Protein AF-A0A9D6TYZ8-F1 (afdb_monomer)

Solvent-accessible surface area (backbone atoms only — not comparable to full-atom values): 4710 Å² total; per-residue (Å²): 110,70,70,59,53,52,50,54,51,44,47,54,50,52,53,52,35,50,77,70,57,49,39,30,88,88,69,53,66,72,58,53,41,51,50,52,53,51,52,56,52,53,51,52,45,15,43,74,36,54,92,68,30,90,77,81,58,46,43,91,44,56,67,70,56,52,53,50,54,52,50,56,53,50,52,54,48,42,75,74,39,44,89

Sequence (83 aa):
AVRRHAGEYFGSLISRARARGELRPGVSEPAARFLLDAVFDRFLQAVAVPYLDVTFNLHQAPEETIHRRIRELIDLLREGLAA

pLDDT: mean 92.26, std 5.6, range [66.06, 97.69]

Radius of gyration: 14.23 Å; Cα contacts (8 Å, |Δi|>4): 53; chains: 1; bounding box: 38×30×34 Å

Mean predicted aligned error: 3.4 Å

Secondary structure (DSSP, 8-state):
-HHHHHHHHHHHHHHHHHHTT-BPTT--HHHHHHHHHHHHHHHHHHHH-GGG-SSS--TT--HHHHHHHHHHHHHHHHHHHB-

Nearest PDB structures (foldseek):
  7ky1-assembly1_A  TM=7.421E-01  e=4.949E-02  Streptomyces coelicolor
  2f07-assembly1_B  TM=7.589E-01  e=3.405E+00  Bacillus subtilis subsp. subtilis str. 168
  7xyi-assembly1_A  TM=6.447E-01  e=3.634E+00  Vibrio cholerae

Foldseek 3Di:
DVLVVLLVVLLVVLVVCVVVLFWDPPDDSVVSSVVVSCVVVLLVCVCVPVVSDPDQSNPVDPPVSSVVVVVVVVVVSSVVTGD

Structure (mmCIF, N/CA/C/O backbone):
data_AF-A0A9D6TYZ8-F1
#
_entry.id   AF-A0A9D6TYZ8-F1
#
loop_
_atom_site.group_PDB
_atom_site.id
_atom_site.type_symbol
_atom_site.label_atom_id
_atom_site.label_alt_id
_atom_site.label_comp_id
_atom_site.label_asym_id
_atom_site.label_entity_id
_atom_site.label_seq_id
_atom_site.pdbx_PDB_ins_code
_atom_site.Cartn_x
_atom_site.Cartn_y
_atom_site.Cartn_z
_atom_site.occupancy
_atom_site.B_iso_or_equiv
_atom_site.auth_seq_id
_atom_site.auth_comp_id
_atom_site.auth_asym_id
_atom_site.auth_atom_id
_atom_site.pdbx_PDB_model_num
ATOM 1 N N . ALA A 1 1 ? 4.252 18.530 -1.710 1.00 66.06 1 ALA A N 1
ATOM 2 C CA . ALA A 1 1 ? 2.826 18.564 -2.107 1.00 66.06 1 ALA A CA 1
ATOM 3 C C . ALA A 1 1 ? 2.290 17.162 -2.407 1.00 66.06 1 ALA A C 1
ATOM 5 O O . ALA A 1 1 ? 1.465 16.683 -1.644 1.00 66.06 1 ALA A O 1
ATOM 6 N N . VAL A 1 2 ? 2.818 16.459 -3.421 1.00 74.44 2 VAL A N 1
ATOM 7 C CA . VAL A 1 2 ? 2.324 15.136 -3.875 1.00 74.44 2 VAL A CA 1
ATOM 8 C C . VAL A 1 2 ? 2.180 14.097 -2.751 1.00 74.44 2 VAL A C 1
ATOM 10 O O . VAL A 1 2 ? 1.110 13.523 -2.595 1.00 74.44 2 VAL A O 1
ATOM 13 N N . ARG A 1 3 ? 3.201 13.913 -1.900 1.00 75.25 3 ARG A N 1
ATOM 14 C CA . ARG A 1 3 ? 3.145 12.959 -0.771 1.00 75.25 3 ARG A CA 1
ATOM 15 C C . ARG A 1 3 ? 2.062 13.275 0.261 1.00 75.25 3 ARG A C 1
ATOM 17 O O . ARG A 1 3 ? 1.416 12.370 0.778 1.00 75.25 3 ARG A O 1
ATOM 24 N N . ARG A 1 4 ? 1.821 14.561 0.532 1.00 77.00 4 ARG A N 1
ATOM 25 C CA . ARG A 1 4 ? 0.755 14.979 1.452 1.00 77.00 4 ARG A CA 1
ATOM 26 C C . ARG A 1 4 ? -0.617 14.607 0.888 1.00 77.00 4 ARG A C 1
ATOM 28 O O . ARG A 1 4 ? -1.419 14.021 1.606 1.00 77.00 4 ARG A O 1
ATOM 35 N N . H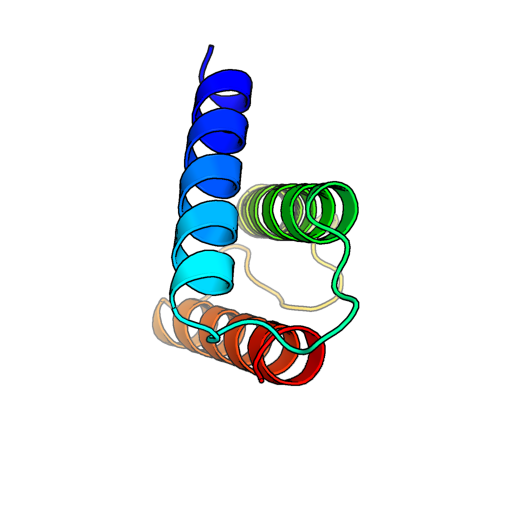IS A 1 5 ? -0.835 14.874 -0.400 1.00 81.69 5 HIS A N 1
ATOM 36 C CA . HIS A 1 5 ? -2.081 14.539 -1.090 1.00 81.69 5 HIS A CA 1
ATOM 37 C C . HIS A 1 5 ? -2.308 13.030 -1.207 1.00 81.69 5 HIS A C 1
ATOM 39 O O . HIS A 1 5 ? -3.426 12.576 -0.988 1.00 81.69 5 HIS A O 1
ATOM 45 N N . ALA A 1 6 ? -1.260 12.242 -1.473 1.00 79.38 6 ALA A N 1
ATOM 46 C CA . ALA A 1 6 ? -1.345 10.781 -1.442 1.00 79.38 6 ALA A CA 1
ATOM 47 C C . ALA A 1 6 ? -1.793 10.283 -0.059 1.00 79.38 6 ALA A C 1
ATOM 49 O O . ALA A 1 6 ? -2.719 9.483 0.051 1.00 79.38 6 ALA A O 1
ATOM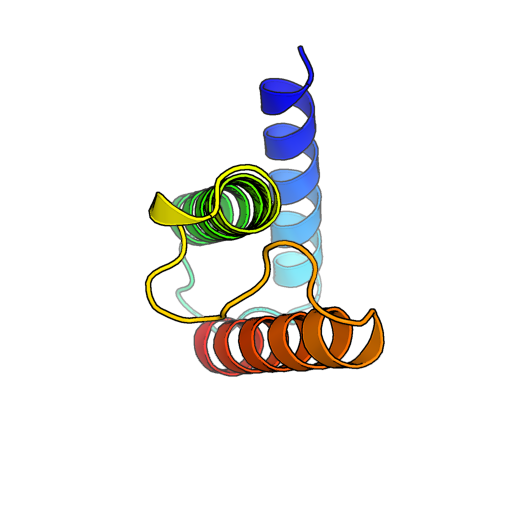 50 N N . GLY A 1 7 ? -1.215 10.837 1.010 1.00 81.56 7 GLY A N 1
ATOM 51 C CA . GLY A 1 7 ? -1.625 10.521 2.373 1.00 81.56 7 GLY A CA 1
ATOM 52 C C . GLY A 1 7 ? -3.082 10.896 2.682 1.00 81.56 7 GLY A C 1
ATOM 53 O O . GLY A 1 7 ? -3.810 10.086 3.254 1.00 81.56 7 GLY A O 1
ATOM 54 N N . GLU A 1 8 ? -3.518 12.108 2.326 1.00 87.75 8 GLU A N 1
ATOM 55 C CA . GLU A 1 8 ? -4.916 12.558 2.480 1.00 87.75 8 GLU A CA 1
ATOM 56 C C . GLU A 1 8 ? -5.882 11.628 1.719 1.00 87.75 8 GLU A C 1
ATOM 58 O O . GLU A 1 8 ? -6.903 11.198 2.262 1.00 87.75 8 GLU A O 1
ATOM 63 N N . TYR A 1 9 ? -5.515 11.243 0.495 1.00 89.38 9 TYR A N 1
ATOM 64 C CA . TYR A 1 9 ? -6.277 10.317 -0.334 1.00 89.38 9 TYR A CA 1
ATOM 65 C C . TYR A 1 9 ? -6.395 8.923 0.299 1.00 89.38 9 TYR A C 1
ATOM 67 O O . TYR A 1 9 ? -7.514 8.423 0.447 1.00 89.38 9 TYR A O 1
ATOM 75 N N . PHE A 1 10 ? -5.287 8.320 0.744 1.00 91.19 10 PHE A N 1
ATOM 76 C CA . PHE A 1 10 ? -5.309 7.015 1.417 1.00 91.19 10 PHE A CA 1
ATOM 77 C C . PHE A 1 10 ? -6.130 7.042 2.707 1.00 91.19 10 PHE A C 1
ATOM 79 O O . PHE A 1 10 ? -6.915 6.125 2.944 1.00 91.19 10 PHE A O 1
ATOM 86 N N . GLY A 1 11 ? -6.023 8.115 3.497 1.00 91.44 11 GLY A N 1
ATOM 87 C CA . GLY A 1 11 ? -6.873 8.309 4.675 1.00 91.44 11 GLY A CA 1
ATOM 88 C C . GLY A 1 11 ? -8.362 8.289 4.317 1.00 91.44 11 GLY A C 1
ATOM 89 O O . GLY A 1 11 ? -9.140 7.557 4.924 1.00 91.44 11 GLY A O 1
ATOM 90 N N . SER A 1 12 ? -8.754 9.008 3.258 1.00 94.00 12 SER A N 1
ATOM 91 C CA . SER A 1 12 ? -10.151 9.023 2.798 1.00 94.00 12 SER A CA 1
ATOM 92 C C . SER A 1 12 ? -10.657 7.643 2.352 1.00 94.00 12 SER A C 1
ATOM 94 O O . SER A 1 12 ? -11.814 7.300 2.592 1.00 94.00 12 SER A O 1
ATOM 96 N N . LEU A 1 13 ? -9.803 6.828 1.722 1.00 93.88 13 LEU A N 1
ATOM 97 C CA . LEU A 1 13 ? -10.157 5.474 1.295 1.00 93.88 13 LEU A CA 1
ATOM 98 C C . LEU A 1 13 ? -10.378 4.547 2.488 1.00 93.88 13 LEU A C 1
ATOM 100 O O . LEU A 1 13 ? -11.401 3.870 2.541 1.00 93.88 13 LEU A O 1
ATOM 104 N N . ILE A 1 14 ? -9.456 4.560 3.451 1.00 94.44 14 ILE A N 1
ATOM 105 C CA . ILE A 1 14 ? -9.531 3.718 4.650 1.00 94.44 14 ILE A CA 1
ATOM 106 C C . ILE A 1 14 ? -10.762 4.083 5.481 1.00 94.44 14 ILE A C 1
ATOM 108 O O . ILE A 1 14 ? -11.504 3.196 5.901 1.00 94.44 14 ILE A O 1
ATOM 112 N N . SER A 1 15 ? -11.032 5.380 5.655 1.00 93.38 15 SER A N 1
ATOM 113 C CA . SER A 1 15 ? -12.215 5.860 6.372 1.00 93.38 15 SER A CA 1
ATOM 114 C C . SER A 1 15 ? -13.520 5.373 5.721 1.00 93.38 15 SER A C 1
ATOM 116 O O . SER A 1 15 ? -14.400 4.851 6.408 1.00 93.38 15 SER A O 1
ATOM 118 N N . ARG A 1 16 ? -13.627 5.444 4.384 1.00 95.06 16 ARG A N 1
ATOM 119 C CA . ARG A 1 16 ? -14.795 4.922 3.648 1.00 95.06 16 ARG A CA 1
ATOM 120 C C . ARG A 1 16 ? -14.934 3.406 3.760 1.00 95.06 16 ARG A C 1
ATOM 122 O O . ARG A 1 16 ? -16.040 2.934 4.005 1.00 95.06 16 ARG A O 1
ATOM 129 N N . ALA A 1 17 ? -13.841 2.663 3.601 1.00 94.06 17 ALA A N 1
ATOM 130 C CA . ALA A 1 17 ? -13.847 1.205 3.712 1.00 94.06 17 ALA A CA 1
ATOM 131 C C . ALA A 1 17 ? -14.290 0.763 5.116 1.00 94.06 17 ALA A C 1
ATOM 133 O O . ALA A 1 17 ? -15.150 -0.105 5.263 1.00 94.06 17 ALA A O 1
ATOM 134 N N . ARG A 1 18 ? -13.796 1.439 6.162 1.00 94.25 18 ARG A N 1
ATOM 135 C CA . ARG A 1 18 ? -14.235 1.224 7.547 1.00 94.25 18 ARG A CA 1
ATOM 136 C C . ARG A 1 18 ? -15.728 1.495 7.724 1.00 94.25 18 ARG A C 1
ATOM 138 O O . ARG A 1 18 ? -16.420 0.672 8.312 1.00 94.25 18 ARG A O 1
ATOM 145 N N . ALA A 1 19 ? -16.228 2.619 7.211 1.00 94.69 19 ALA A N 1
ATOM 146 C CA . ALA A 1 19 ? -17.643 2.981 7.322 1.00 94.69 19 ALA A CA 1
ATOM 147 C C . ALA A 1 19 ? -18.578 1.972 6.628 1.00 94.69 19 ALA A C 1
ATOM 149 O O . ALA A 1 19 ? -19.729 1.826 7.029 1.00 94.69 19 ALA A O 1
ATOM 150 N N . ARG A 1 20 ? -18.083 1.267 5.605 1.00 95.94 20 ARG A N 1
ATOM 151 C CA . ARG A 1 20 ? -18.816 0.229 4.865 1.00 95.94 20 ARG A CA 1
ATOM 152 C C . ARG A 1 20 ? -18.648 -1.182 5.429 1.00 95.94 20 ARG A C 1
ATOM 154 O O . ARG A 1 20 ? -19.251 -2.107 4.900 1.00 95.94 20 ARG A O 1
ATOM 161 N N . GLY A 1 21 ? -17.836 -1.357 6.472 1.00 94.56 21 GLY A N 1
ATOM 162 C CA . GLY A 1 21 ? -17.520 -2.678 7.018 1.00 94.56 21 GLY A CA 1
ATOM 163 C C . GLY A 1 21 ? -16.628 -3.526 6.105 1.00 94.56 21 GLY A C 1
ATOM 164 O O . GLY A 1 21 ? -16.599 -4.738 6.254 1.00 94.56 21 GLY A O 1
ATOM 165 N N . GLU A 1 22 ? -15.902 -2.909 5.170 1.00 95.62 22 GLU A N 1
ATOM 166 C CA . GLU A 1 22 ? -14.994 -3.605 4.243 1.00 95.62 22 GLU A CA 1
ATOM 167 C C . GLU A 1 22 ? -13.638 -3.940 4.898 1.00 95.62 22 GLU A C 1
ATOM 169 O O . GLU A 1 22 ? -12.874 -4.736 4.359 1.00 95.62 22 GLU A O 1
ATOM 174 N N . LEU A 1 23 ? -13.320 -3.326 6.048 1.00 95.50 23 LEU A N 1
ATOM 175 C CA . LEU A 1 23 ? -12.096 -3.590 6.811 1.00 95.50 23 LEU A CA 1
ATOM 176 C C . LEU A 1 23 ? -12.368 -4.513 7.994 1.00 95.50 23 LEU A C 1
ATOM 178 O O . LEU A 1 23 ? -13.307 -4.271 8.757 1.00 95.50 23 LEU A O 1
ATOM 182 N N . ARG A 1 24 ? -11.493 -5.502 8.210 1.00 94.62 24 ARG A N 1
ATOM 183 C CA . ARG A 1 24 ? -11.616 -6.418 9.349 1.00 94.62 24 ARG A CA 1
ATOM 184 C C . ARG A 1 24 ? -11.605 -5.661 10.687 1.00 94.62 24 ARG A C 1
ATOM 186 O O . ARG A 1 24 ? -10.909 -4.641 10.826 1.00 94.62 24 ARG A O 1
ATOM 193 N N . PRO A 1 25 ? -12.304 -6.175 11.714 1.00 92.50 25 PRO A N 1
ATOM 194 C CA . PRO A 1 25 ? -12.286 -5.587 13.048 1.00 92.50 25 PRO A CA 1
ATOM 195 C C . PRO A 1 25 ? -10.862 -5.430 13.601 1.00 92.50 25 PRO A C 1
ATOM 197 O O . PRO A 1 25 ? -10.006 -6.295 13.432 1.00 92.50 25 PRO A O 1
ATOM 200 N N . GLY A 1 26 ? -10.600 -4.309 14.275 1.00 91.38 26 GLY A N 1
ATOM 201 C CA . GLY A 1 26 ? -9.312 -4.052 14.932 1.00 91.38 26 GLY A CA 1
ATOM 202 C C . GLY A 1 26 ? -8.195 -3.500 14.036 1.00 91.38 26 GLY A C 1
ATOM 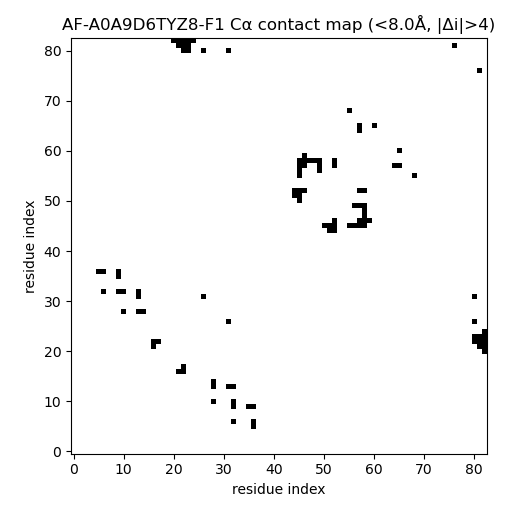203 O O . GLY A 1 26 ? -7.131 -3.169 14.555 1.00 91.38 26 GLY A O 1
ATOM 204 N N . VAL A 1 27 ? -8.406 -3.321 12.724 1.00 93.88 27 VAL A N 1
ATOM 205 C CA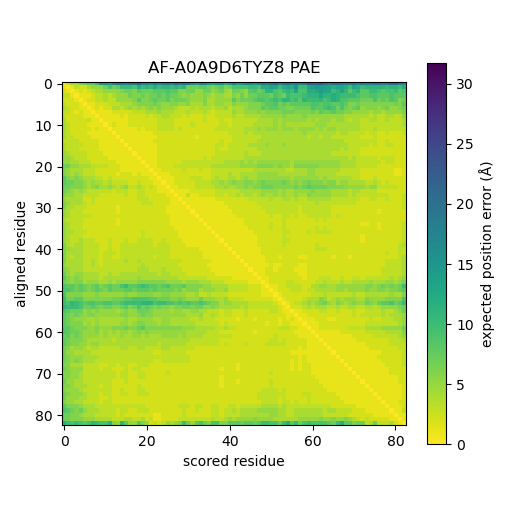 . VAL A 1 27 ? -7.412 -2.651 11.859 1.00 93.88 27 VAL A CA 1
ATOM 206 C C . VAL A 1 27 ? -7.214 -1.202 12.292 1.00 93.88 27 VAL A C 1
ATOM 208 O O . VAL A 1 27 ? -8.140 -0.392 12.234 1.00 93.88 27 VAL A O 1
ATOM 211 N N . SER A 1 28 ? -5.988 -0.863 12.688 1.00 93.06 28 SER A N 1
ATOM 212 C CA . SER A 1 28 ? -5.570 0.511 12.970 1.00 93.06 28 SER A CA 1
ATOM 213 C C . SER A 1 28 ? -5.496 1.320 11.674 1.00 93.06 28 SER A C 1
ATOM 215 O O . SER A 1 28 ? -4.747 0.976 10.760 1.00 93.06 28 SER A O 1
ATOM 217 N N . GLU A 1 29 ? -6.257 2.412 11.595 1.00 90.62 29 GLU A N 1
ATOM 218 C CA . GLU A 1 29 ? -6.249 3.311 10.435 1.00 90.62 29 GLU A CA 1
ATOM 219 C C . GLU A 1 29 ? -4.864 3.939 10.173 1.00 90.62 29 GLU A C 1
ATOM 221 O O . GLU A 1 29 ? -4.409 3.878 9.027 1.00 90.62 29 GLU A O 1
ATOM 226 N N . PRO A 1 30 ? -4.128 4.449 11.186 1.00 92.62 30 PRO A N 1
ATOM 227 C CA . PRO A 1 30 ? -2.747 4.894 10.996 1.00 92.62 30 PRO A CA 1
ATOM 228 C C . PRO A 1 30 ? -1.832 3.815 10.406 1.00 92.62 30 PRO A C 1
ATOM 230 O O . PRO A 1 30 ? -1.042 4.108 9.509 1.00 92.62 30 PRO A O 1
ATOM 233 N N . ALA A 1 31 ? -1.962 2.566 10.866 1.00 93.94 31 ALA A N 1
ATOM 234 C CA . ALA A 1 31 ? -1.145 1.460 10.373 1.00 93.94 31 ALA A CA 1
ATOM 235 C C . ALA A 1 31 ? -1.496 1.088 8.924 1.00 93.94 31 ALA A C 1
ATOM 237 O O . ALA A 1 31 ? -0.599 0.928 8.100 1.00 93.94 31 ALA A O 1
ATOM 238 N N . ALA A 1 32 ? -2.788 1.013 8.589 1.00 94.19 32 ALA A N 1
ATOM 239 C CA . ALA A 1 32 ? -3.241 0.745 7.225 1.00 94.19 32 ALA A CA 1
ATOM 240 C C . ALA A 1 32 ? -2.779 1.840 6.251 1.00 94.19 32 ALA A C 1
ATOM 242 O O . ALA A 1 32 ? -2.306 1.542 5.157 1.00 94.19 32 ALA A O 1
ATOM 243 N N . ARG A 1 33 ? -2.845 3.112 6.665 1.00 93.06 33 ARG A N 1
ATOM 244 C CA . ARG A 1 33 ? -2.373 4.241 5.854 1.00 93.06 33 ARG A CA 1
ATOM 245 C C . ARG A 1 33 ? -0.869 4.179 5.621 1.00 93.06 33 ARG A C 1
ATOM 247 O O . ARG A 1 33 ? -0.431 4.376 4.491 1.00 93.06 33 ARG A O 1
ATOM 254 N N . PHE A 1 34 ? -0.102 3.915 6.677 1.00 92.94 34 PHE A N 1
ATOM 255 C CA . PHE A 1 34 ? 1.345 3.750 6.578 1.00 92.94 34 PHE A CA 1
ATOM 256 C C . PHE A 1 34 ? 1.705 2.613 5.617 1.00 92.94 34 PHE A C 1
ATOM 258 O O . PHE A 1 34 ? 2.549 2.792 4.745 1.00 92.94 34 PHE A O 1
ATOM 265 N N . LEU A 1 35 ? 1.025 1.469 5.737 1.00 94.56 35 LEU A N 1
ATOM 266 C CA . LEU A 1 35 ? 1.254 0.312 4.878 1.00 94.56 35 LEU A CA 1
ATOM 267 C C . LEU A 1 35 ? 0.989 0.632 3.403 1.00 94.56 35 LEU A C 1
ATOM 269 O O . LEU A 1 35 ? 1.828 0.319 2.563 1.00 94.56 35 LEU A O 1
ATOM 273 N N . LEU A 1 36 ? -0.140 1.276 3.084 1.00 93.62 36 LEU A N 1
ATOM 274 C CA . LEU A 1 36 ? -0.452 1.655 1.703 1.00 93.62 36 LEU A CA 1
ATOM 275 C C . LEU A 1 36 ? 0.606 2.606 1.130 1.00 93.62 36 LEU A C 1
ATOM 277 O O . LEU A 1 36 ? 1.115 2.349 0.043 1.00 93.62 36 LEU A O 1
ATOM 281 N N . ASP A 1 37 ? 0.992 3.655 1.859 1.00 92.19 37 ASP A N 1
ATOM 282 C CA . ASP A 1 37 ? 2.028 4.586 1.385 1.00 92.19 37 ASP A CA 1
ATOM 283 C C . ASP A 1 37 ? 3.379 3.880 1.175 1.00 92.19 37 ASP A C 1
ATOM 285 O O . ASP A 1 37 ? 4.020 4.066 0.141 1.00 92.19 37 ASP A O 1
ATOM 289 N N . ALA A 1 38 ? 3.771 2.997 2.101 1.00 93.75 38 ALA A N 1
ATOM 290 C CA . ALA A 1 38 ? 5.005 2.223 1.999 1.00 93.75 38 ALA A CA 1
ATOM 291 C C . ALA A 1 38 ? 5.007 1.283 0.784 1.00 93.75 38 ALA A C 1
ATOM 293 O O . ALA A 1 38 ? 6.007 1.211 0.070 1.00 93.75 38 ALA A O 1
ATOM 294 N N . VAL A 1 39 ? 3.895 0.589 0.517 1.00 94.25 39 VAL A N 1
ATOM 295 C CA . VAL A 1 39 ? 3.767 -0.306 -0.643 1.00 94.25 39 VAL A CA 1
ATOM 296 C C . VAL A 1 39 ? 3.869 0.482 -1.947 1.00 94.25 39 VAL A C 1
ATOM 298 O O . VAL A 1 39 ? 4.654 0.109 -2.818 1.00 94.25 39 VAL A O 1
ATOM 301 N N . PHE A 1 40 ? 3.129 1.588 -2.074 1.00 92.12 40 PHE A N 1
ATOM 302 C CA . PHE A 1 40 ? 3.167 2.429 -3.274 1.00 92.12 40 PHE A CA 1
ATOM 303 C C . PHE A 1 40 ? 4.565 2.994 -3.534 1.00 92.12 40 PHE A C 1
ATOM 305 O O . PHE A 1 40 ? 5.067 2.916 -4.656 1.00 92.12 40 PHE A O 1
ATOM 312 N N . ASP A 1 41 ? 5.208 3.538 -2.501 1.00 91.94 41 ASP A N 1
ATOM 313 C CA . ASP A 1 41 ? 6.546 4.103 -2.629 1.00 91.94 41 ASP A CA 1
ATOM 314 C C . ASP A 1 41 ? 7.575 3.043 -3.013 1.00 91.94 41 ASP A C 1
ATOM 316 O O . ASP A 1 41 ? 8.351 3.211 -3.955 1.00 91.94 41 ASP A O 1
ATOM 320 N N . ARG A 1 42 ? 7.549 1.909 -2.309 1.00 93.38 42 ARG A N 1
ATOM 321 C CA . ARG A 1 42 ? 8.515 0.839 -2.525 1.00 93.38 42 ARG A CA 1
ATOM 322 C C . ARG A 1 42 ? 8.378 0.217 -3.909 1.00 93.38 42 ARG A C 1
ATOM 324 O O . ARG A 1 42 ? 9.400 -0.114 -4.514 1.00 93.38 42 ARG A O 1
ATOM 331 N N . PHE A 1 43 ? 7.147 0.089 -4.405 1.00 94.56 43 PHE A N 1
ATOM 332 C CA . PHE A 1 43 ? 6.862 -0.385 -5.755 1.00 94.56 43 PHE A CA 1
ATOM 333 C C . PHE A 1 43 ? 7.406 0.584 -6.810 1.00 94.56 43 PHE A C 1
ATOM 335 O O . PHE A 1 43 ? 8.102 0.162 -7.731 1.00 94.56 43 PHE A O 1
ATOM 342 N N . LEU A 1 44 ? 7.169 1.891 -6.646 1.00 92.19 44 LEU A N 1
ATOM 343 C CA . LEU A 1 44 ? 7.684 2.905 -7.569 1.00 92.19 44 LEU A CA 1
ATOM 344 C C . LEU A 1 44 ? 9.220 2.922 -7.602 1.00 92.19 44 LEU A C 1
ATOM 346 O O . LEU A 1 44 ? 9.812 2.983 -8.679 1.00 92.19 44 LEU A O 1
ATOM 350 N N . GLN A 1 45 ? 9.866 2.821 -6.438 1.00 94.06 45 GLN A N 1
ATOM 351 C CA . GLN A 1 45 ? 11.325 2.733 -6.341 1.00 94.06 45 GLN A CA 1
ATOM 352 C C . GLN A 1 45 ? 11.875 1.496 -7.060 1.00 94.06 45 GLN A C 1
ATOM 354 O O . GLN A 1 45 ? 12.869 1.607 -7.772 1.00 94.06 45 GLN A O 1
ATOM 359 N N . ALA A 1 46 ? 11.220 0.34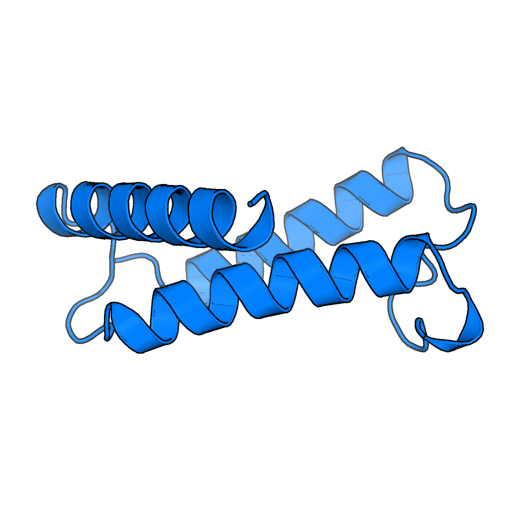1 -6.911 1.00 94.94 46 ALA A N 1
ATOM 360 C CA . ALA A 1 46 ? 11.619 -0.906 -7.562 1.00 94.94 46 ALA A CA 1
ATOM 361 C C . ALA A 1 46 ? 11.500 -0.841 -9.098 1.00 94.94 46 ALA A C 1
ATOM 363 O O . ALA A 1 46 ? 12.379 -1.323 -9.808 1.00 94.94 46 ALA A O 1
ATOM 364 N N . VAL A 1 47 ? 10.457 -0.187 -9.623 1.00 94.06 47 VAL A N 1
ATOM 365 C CA . VAL A 1 47 ? 10.309 0.053 -11.072 1.00 94.06 47 VAL A CA 1
ATOM 366 C C . VAL A 1 47 ? 11.402 0.997 -11.592 1.00 94.06 47 VAL A C 1
ATOM 368 O O . VAL A 1 47 ? 11.978 0.770 -12.659 1.00 94.06 47 VAL A O 1
ATOM 371 N N . ALA A 1 48 ? 11.690 2.068 -10.848 1.00 93.88 48 ALA A N 1
ATOM 372 C CA . ALA A 1 48 ? 12.586 3.133 -11.291 1.00 93.88 48 ALA A CA 1
ATOM 373 C C . ALA A 1 48 ? 14.076 2.766 -11.192 1.00 93.88 48 ALA A C 1
ATOM 375 O O . ALA A 1 48 ? 14.869 3.208 -12.023 1.00 93.88 48 ALA A O 1
ATOM 376 N N . VAL A 1 49 ? 14.465 1.984 -10.182 1.00 94.44 49 VAL A N 1
ATOM 377 C CA . VAL A 1 49 ? 15.867 1.752 -9.823 1.00 94.44 49 VAL A CA 1
ATOM 378 C C . VAL A 1 49 ? 16.124 0.247 -9.664 1.00 94.44 49 VAL A C 1
ATOM 380 O O . VAL A 1 49 ? 15.797 -0.311 -8.617 1.00 94.44 49 VAL A O 1
ATOM 383 N N . PRO A 1 50 ? 16.743 -0.430 -10.653 1.00 89.12 50 PRO A N 1
ATOM 384 C CA . PRO A 1 50 ? 16.810 -1.894 -10.685 1.00 89.12 50 PRO A CA 1
ATOM 385 C C . PRO A 1 50 ? 17.486 -2.530 -9.463 1.00 89.12 50 PRO A C 1
ATOM 387 O O . PRO A 1 50 ? 17.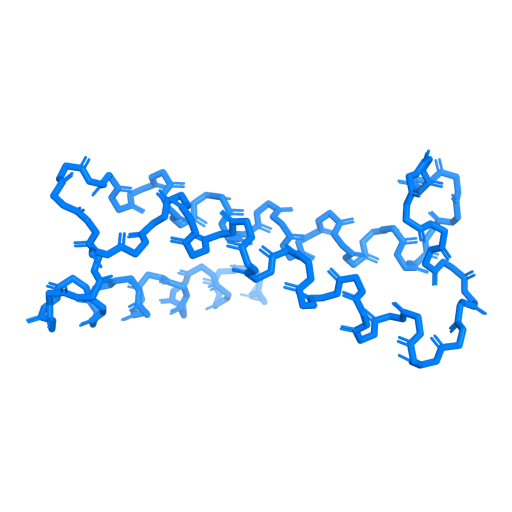023 -3.552 -8.979 1.00 89.12 50 PRO A O 1
ATOM 390 N N . TYR A 1 51 ? 18.532 -1.921 -8.895 1.00 91.94 51 TYR A N 1
ATOM 391 C CA . TYR A 1 51 ? 19.198 -2.465 -7.698 1.00 91.94 51 TYR A CA 1
ATOM 392 C C . TYR A 1 51 ? 18.378 -2.304 -6.407 1.00 91.94 51 TYR A C 1
ATOM 394 O O . TYR A 1 51 ? 18.716 -2.900 -5.385 1.00 91.94 51 TYR A O 1
ATOM 402 N N . LEU A 1 52 ? 17.308 -1.503 -6.432 1.00 90.31 52 LEU A N 1
ATOM 403 C CA . LEU A 1 52 ? 16.321 -1.470 -5.358 1.00 90.31 52 LEU A CA 1
ATOM 404 C C . LEU A 1 52 ? 15.264 -2.557 -5.542 1.00 90.31 52 LEU A C 1
ATOM 406 O O . LEU A 1 52 ? 14.408 -2.691 -4.678 1.00 90.31 52 LEU A O 1
ATOM 410 N N . ASP A 1 53 ? 15.293 -3.362 -6.597 1.00 91.25 53 ASP A N 1
ATOM 411 C CA . ASP A 1 53 ? 14.397 -4.499 -6.754 1.00 91.25 53 ASP A CA 1
ATOM 412 C C . ASP A 1 53 ? 15.164 -5.821 -6.716 1.00 91.25 53 ASP A C 1
ATOM 414 O O . ASP A 1 53 ? 15.715 -6.283 -7.708 1.00 91.25 53 ASP A O 1
ATOM 418 N N . VAL A 1 54 ? 15.176 -6.444 -5.539 1.00 86.81 54 VAL A N 1
ATOM 419 C CA . VAL A 1 54 ? 15.776 -7.768 -5.324 1.00 86.81 54 VAL A CA 1
ATOM 420 C C . VAL A 1 54 ? 14.730 -8.886 -5.316 1.00 86.81 54 VAL A C 1
ATOM 422 O O . VAL A 1 54 ? 15.043 -10.013 -4.938 1.00 86.81 54 VAL A O 1
ATOM 425 N N . THR A 1 55 ? 13.478 -8.587 -5.680 1.00 88.75 55 THR A N 1
ATOM 426 C CA . THR A 1 55 ? 12.354 -9.523 -5.544 1.00 88.75 55 THR A CA 1
ATOM 427 C C . THR A 1 55 ? 11.519 -9.640 -6.815 1.00 88.75 55 THR A C 1
ATOM 429 O O . THR A 1 55 ? 11.432 -10.717 -7.404 1.00 88.75 55 THR A O 1
ATOM 432 N N . PHE A 1 56 ? 10.859 -8.564 -7.231 1.00 92.62 56 PHE A N 1
ATOM 433 C CA . PHE A 1 56 ? 9.807 -8.599 -8.241 1.00 92.62 56 PHE A CA 1
ATOM 434 C C . PHE A 1 56 ? 10.319 -8.476 -9.675 1.00 92.62 56 PHE A C 1
ATOM 436 O O . PHE A 1 56 ? 9.585 -8.869 -10.587 1.00 92.62 56 PHE A O 1
ATOM 443 N N . ASN A 1 57 ? 11.567 -8.037 -9.857 1.00 92.62 57 ASN A N 1
ATOM 444 C CA . ASN A 1 57 ? 12.212 -7.806 -11.152 1.00 92.62 57 ASN A CA 1
A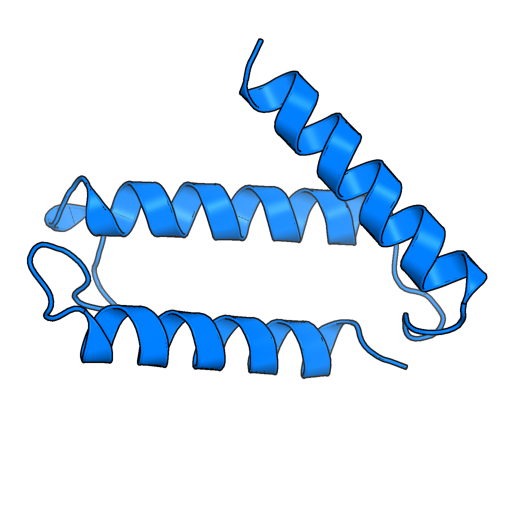TOM 445 C C . ASN A 1 57 ? 11.366 -6.899 -12.064 1.00 92.62 57 ASN A C 1
ATOM 447 O O . ASN A 1 57 ? 11.045 -7.263 -13.191 1.00 92.62 57 ASN A O 1
ATOM 451 N N . LEU A 1 58 ? 10.954 -5.744 -11.546 1.00 95.12 58 LEU A N 1
ATOM 452 C CA . LEU A 1 58 ? 10.021 -4.797 -12.156 1.00 95.12 58 LEU A CA 1
ATOM 453 C C . LEU A 1 58 ? 10.680 -3.860 -13.164 1.00 95.12 58 LEU A C 1
ATOM 455 O O . LEU A 1 58 ? 10.004 -3.352 -14.059 1.00 95.12 58 LEU A O 1
ATOM 459 N N . HIS A 1 59 ? 11.977 -3.599 -13.020 1.00 94.81 59 HIS A N 1
ATOM 460 C CA . HIS A 1 59 ? 12.673 -2.702 -13.930 1.00 94.81 59 HIS A CA 1
ATOM 461 C C . HIS A 1 59 ? 12.666 -3.268 -15.355 1.00 94.81 59 HIS A C 1
ATOM 463 O O . HIS A 1 59 ? 13.142 -4.377 -15.585 1.00 94.81 59 HIS A O 1
ATOM 469 N N . GLN A 1 60 ? 12.114 -2.502 -16.304 1.00 94.81 60 GLN A N 1
ATOM 470 C CA . GLN A 1 60 ? 11.922 -2.910 -17.706 1.00 94.81 60 GLN A CA 1
ATOM 471 C C . GLN A 1 60 ? 11.114 -4.209 -17.896 1.00 94.81 60 GLN A C 1
ATOM 473 O O . GLN A 1 60 ? 11.165 -4.825 -18.961 1.00 94.81 60 GLN A O 1
ATOM 478 N N . ALA A 1 61 ? 10.340 -4.622 -16.889 1.00 95.88 61 ALA A N 1
ATOM 479 C CA . ALA A 1 61 ? 9.465 -5.775 -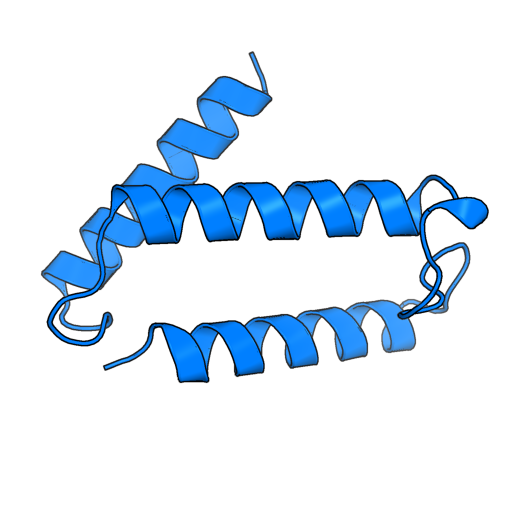17.012 1.00 95.88 61 ALA A CA 1
ATOM 480 C C . ALA A 1 61 ? 8.331 -5.508 -18.021 1.00 95.88 61 ALA A C 1
ATOM 482 O O . ALA A 1 61 ? 7.832 -4.381 -18.093 1.00 95.88 61 ALA A O 1
ATOM 483 N N . PRO A 1 62 ? 7.863 -6.537 -18.753 1.00 97.12 62 PRO A N 1
ATOM 484 C CA . PRO A 1 62 ? 6.654 -6.431 -19.562 1.00 97.12 62 PRO A CA 1
ATOM 485 C C . PRO A 1 62 ? 5.444 -6.023 -18.715 1.00 97.12 62 PRO A C 1
ATOM 487 O O . PRO A 1 62 ? 5.345 -6.398 -17.539 1.00 97.12 62 PRO A O 1
ATOM 490 N N . GLU A 1 63 ? 4.498 -5.311 -19.323 1.00 96.06 63 GLU A N 1
ATOM 491 C CA . GLU A 1 63 ? 3.284 -4.817 -18.662 1.00 96.06 63 GLU A CA 1
ATOM 492 C C . GLU A 1 63 ? 2.512 -5.945 -17.960 1.00 96.06 63 GLU A C 1
ATOM 494 O O . GLU A 1 63 ? 2.061 -5.793 -16.823 1.00 96.06 63 GLU A O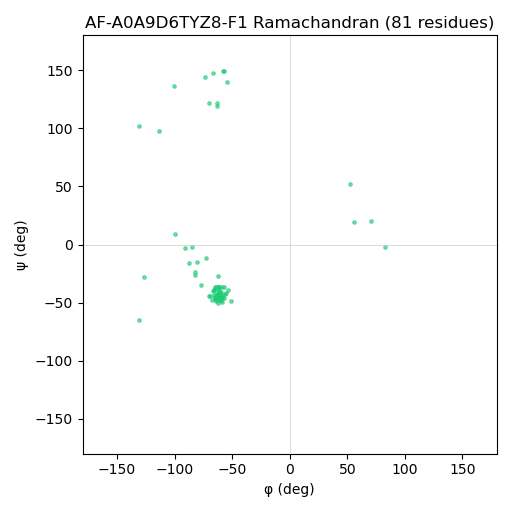 1
ATOM 499 N N . GLU A 1 64 ? 2.446 -7.128 -18.571 1.00 97.12 64 GLU A N 1
ATOM 500 C CA . GLU A 1 64 ? 1.791 -8.306 -18.003 1.00 97.12 64 GLU A CA 1
ATOM 501 C C . GLU A 1 64 ? 2.446 -8.753 -16.692 1.00 97.12 64 GLU A C 1
ATOM 503 O O . GLU A 1 64 ? 1.761 -9.178 -15.756 1.00 97.12 64 GLU A O 1
ATOM 508 N N . THR A 1 65 ? 3.774 -8.636 -16.596 1.00 95.75 65 THR A N 1
ATOM 509 C CA . THR A 1 65 ? 4.508 -8.959 -15.369 1.00 95.75 65 THR A CA 1
ATOM 510 C C . THR A 1 65 ? 4.219 -7.934 -14.286 1.00 95.75 65 THR A C 1
ATOM 512 O O . THR A 1 65 ? 3.928 -8.330 -13.156 1.00 95.75 65 THR A O 1
ATOM 515 N N . ILE A 1 66 ? 4.224 -6.643 -14.626 1.00 96.12 66 ILE A N 1
ATOM 516 C CA . ILE A 1 66 ? 3.888 -5.560 -13.694 1.00 96.12 66 ILE A CA 1
ATOM 517 C C . ILE A 1 66 ? 2.468 -5.763 -13.150 1.00 96.12 66 ILE A C 1
ATOM 519 O O . ILE A 1 66 ? 2.266 -5.793 -11.935 1.00 96.12 66 ILE A O 1
ATOM 523 N N . HIS A 1 67 ? 1.491 -5.997 -14.028 1.00 96.50 67 HIS A N 1
ATOM 524 C CA . HIS A 1 67 ? 0.101 -6.241 -13.643 1.00 96.50 67 HIS A CA 1
ATOM 525 C C . HIS A 1 67 ? -0.069 -7.481 -12.768 1.00 96.50 67 HIS A C 1
ATOM 527 O O . HIS A 1 67 ? -0.842 -7.448 -11.810 1.00 96.50 67 HIS A O 1
ATOM 533 N N . ARG A 1 68 ? 0.663 -8.564 -13.047 1.00 97.44 68 ARG A N 1
ATOM 534 C CA . ARG A 1 68 ? 0.663 -9.749 -12.182 1.00 97.44 68 ARG A CA 1
ATOM 535 C C . ARG A 1 68 ? 1.160 -9.414 -10.772 1.00 97.44 68 ARG A C 1
ATOM 537 O O . ARG A 1 68 ? 0.475 -9.759 -9.815 1.00 97.44 68 ARG A O 1
ATOM 544 N N . ARG A 1 69 ? 2.284 -8.701 -10.632 1.00 96.81 69 ARG A N 1
ATOM 545 C CA . ARG A 1 69 ? 2.828 -8.318 -9.312 1.00 96.81 69 ARG A CA 1
ATOM 546 C C . ARG A 1 69 ? 1.905 -7.374 -8.547 1.00 96.81 69 ARG A C 1
ATOM 548 O O . ARG A 1 69 ? 1.763 -7.502 -7.336 1.00 96.81 69 ARG A O 1
ATOM 555 N N . ILE A 1 70 ? 1.229 -6.465 -9.250 1.00 96.50 70 ILE A N 1
ATOM 556 C CA . ILE A 1 70 ? 0.210 -5.599 -8.645 1.00 96.50 70 ILE A CA 1
ATOM 557 C C . ILE A 1 70 ? -0.934 -6.435 -8.061 1.00 96.50 70 ILE A C 1
ATOM 559 O O . ILE A 1 70 ? -1.346 -6.178 -6.933 1.00 96.50 70 ILE A O 1
ATOM 563 N N . ARG A 1 71 ? -1.431 -7.446 -8.787 1.00 97.50 71 ARG A N 1
ATOM 564 C CA . ARG A 1 71 ? -2.494 -8.330 -8.275 1.00 97.50 71 ARG A CA 1
ATOM 565 C C . ARG A 1 71 ? -2.042 -9.103 -7.040 1.00 97.50 71 ARG A C 1
ATOM 567 O O . ARG A 1 71 ? -2.749 -9.068 -6.045 1.00 97.50 71 ARG A O 1
ATOM 574 N N . GLU A 1 72 ? -0.843 -9.683 -7.065 1.00 96.75 72 GLU A N 1
ATOM 575 C CA . GLU A 1 72 ? -0.272 -10.392 -5.908 1.00 96.75 72 GLU A CA 1
ATOM 576 C C . GLU A 1 72 ? -0.209 -9.494 -4.656 1.00 96.75 72 GLU A C 1
ATOM 578 O O . GLU A 1 72 ? -0.584 -9.915 -3.565 1.00 96.75 72 GLU A O 1
ATOM 583 N N . LEU A 1 73 ? 0.204 -8.229 -4.804 1.00 96.38 73 LEU A N 1
ATOM 584 C CA . LEU A 1 73 ? 0.202 -7.265 -3.698 1.00 96.38 73 LEU A CA 1
ATOM 585 C C . LEU A 1 73 ? -1.212 -6.919 -3.218 1.00 96.38 73 LEU A C 1
ATOM 587 O O . LEU A 1 73 ? -1.433 -6.785 -2.016 1.00 96.38 73 LEU A O 1
ATOM 591 N N . ILE A 1 74 ? -2.167 -6.757 -4.137 1.00 96.12 74 ILE A N 1
ATOM 592 C CA . ILE A 1 74 ? -3.570 -6.494 -3.792 1.00 96.12 74 ILE A CA 1
ATOM 593 C C . ILE A 1 74 ? -4.158 -7.671 -3.012 1.00 96.12 74 ILE A C 1
ATOM 595 O O . ILE A 1 74 ? -4.851 -7.437 -2.023 1.00 96.12 74 ILE A O 1
ATOM 599 N N . ASP A 1 75 ? -3.877 -8.905 -3.424 1.00 97.69 75 ASP A N 1
ATOM 600 C CA . ASP A 1 75 ? -4.378 -10.110 -2.765 1.00 97.69 75 ASP A CA 1
ATOM 601 C C . ASP A 1 75 ? -3.828 -10.213 -1.335 1.00 97.69 75 ASP A C 1
ATOM 603 O O . ASP A 1 75 ? -4.608 -10.333 -0.391 1.00 97.69 75 ASP A O 1
ATOM 607 N N . LEU A 1 76 ? -2.524 -9.986 -1.138 1.00 96.25 76 LEU A N 1
ATOM 608 C CA . LEU A 1 76 ? -1.911 -9.928 0.198 1.00 96.25 76 LEU A CA 1
ATOM 609 C C . LEU A 1 76 ? -2.511 -8.822 1.081 1.00 96.25 76 LEU A C 1
ATOM 611 O O . LEU A 1 76 ? -2.749 -9.017 2.275 1.00 96.25 76 LEU A O 1
ATOM 615 N N . LEU A 1 77 ? -2.772 -7.643 0.510 1.00 95.44 77 LEU A N 1
ATOM 616 C CA . LEU A 1 77 ? -3.429 -6.556 1.238 1.00 95.44 77 LEU A CA 1
ATOM 617 C C . LEU A 1 77 ? -4.866 -6.922 1.617 1.00 95.44 77 LEU A C 1
ATOM 619 O O . LEU A 1 77 ? -5.299 -6.588 2.717 1.00 95.44 77 LEU A O 1
ATOM 623 N N . ARG A 1 78 ? -5.603 -7.611 0.740 1.00 95.38 78 ARG A N 1
ATOM 624 C CA . ARG A 1 78 ? -6.965 -8.082 1.025 1.00 95.38 78 ARG A CA 1
ATOM 625 C C . ARG A 1 78 ? -6.963 -9.120 2.137 1.00 95.38 78 ARG A C 1
ATOM 627 O O . ARG A 1 78 ? -7.710 -8.946 3.089 1.00 95.38 78 ARG A O 1
ATOM 634 N N . GLU A 1 79 ? -6.081 -10.112 2.086 1.00 95.12 79 GLU A N 1
ATOM 635 C CA . GLU A 1 79 ? -5.914 -11.097 3.165 1.00 95.12 79 GLU A CA 1
ATOM 636 C C . GLU A 1 79 ? -5.589 -10.427 4.513 1.00 95.12 79 GLU A C 1
ATOM 638 O O . GLU A 1 79 ? -6.059 -10.846 5.573 1.00 95.12 79 GLU A O 1
ATOM 643 N N . GLY A 1 80 ? -4.800 -9.350 4.482 1.00 92.25 80 GLY A N 1
ATOM 644 C CA . GLY A 1 80 ? -4.398 -8.609 5.672 1.00 92.25 80 GLY A CA 1
ATOM 645 C C . GLY A 1 80 ? -5.412 -7.583 6.189 1.00 92.25 80 GLY A C 1
ATOM 646 O O . GLY A 1 80 ? -5.344 -7.227 7.364 1.00 92.25 80 GLY A O 1
ATOM 647 N N . LEU A 1 81 ? -6.317 -7.059 5.360 1.00 93.19 81 LEU A N 1
ATOM 648 C CA . LEU A 1 81 ? -7.144 -5.895 5.712 1.00 93.19 81 LEU A CA 1
ATOM 649 C C . LEU A 1 81 ? -8.647 -6.115 5.544 1.00 93.19 81 LEU A C 1
ATOM 651 O O . LEU A 1 81 ? -9.405 -5.448 6.248 1.00 93.19 81 LEU A O 1
ATOM 655 N N . ALA A 1 82 ? -9.077 -6.988 4.634 1.00 93.06 82 ALA A N 1
ATOM 656 C CA . ALA A 1 82 ? -10.489 -7.182 4.321 1.00 93.06 82 ALA A CA 1
ATOM 657 C C . ALA A 1 82 ? -11.223 -7.935 5.440 1.00 93.06 82 ALA A C 1
ATOM 659 O O . ALA A 1 82 ? -10.629 -8.797 6.093 1.00 93.06 82 ALA A O 1
ATOM 660 N N . ALA A 1 83 ? -12.485 -7.557 5.668 1.00 82.00 83 ALA A N 1
ATOM 661 C CA . ALA A 1 83 ? -13.405 -8.208 6.608 1.00 82.00 83 ALA A CA 1
ATOM 662 C C . ALA A 1 83 ? -13.934 -9.553 6.098 1.00 82.00 83 ALA A C 1
ATOM 664 O O . ALA A 1 83 ? -14.105 -9.692 4.865 1.00 82.00 83 ALA A O 1
#